Protein AF-A0AAP5KMJ1-F1 (afdb_monomer_lite)

Structure (mmCIF, N/CA/C/O backbone):
data_AF-A0AAP5KMJ1-F1
#
_entry.id   AF-A0AAP5KMJ1-F1
#
loop_
_atom_site.group_PDB
_atom_site.id
_atom_site.type_symbol
_atom_site.label_atom_id
_atom_site.label_alt_id
_atom_site.label_comp_id
_atom_site.label_asym_id
_atom_site.label_entity_id
_atom_site.label_seq_id
_atom_site.pdbx_PDB_ins_code
_atom_site.Cartn_x
_atom_site.Cartn_y
_atom_site.Cartn_z
_atom_site.occupancy
_atom_site.B_iso_or_equiv
_atom_site.auth_seq_id
_atom_site.auth_comp_id
_atom_site.auth_asym_id
_atom_site.auth_atom_id
_atom_site.pdbx_PDB_model_num
ATOM 1 N N . MET A 1 1 ? -14.306 7.864 4.547 1.00 79.69 1 MET A N 1
ATOM 2 C CA . MET A 1 1 ? -12.958 7.679 3.984 1.00 79.69 1 MET A CA 1
ATOM 3 C C . MET A 1 1 ? -12.193 6.808 4.954 1.00 79.69 1 MET A C 1
ATOM 5 O O . MET A 1 1 ? -12.062 7.195 6.110 1.00 79.69 1 MET A O 1
ATOM 9 N N . SER A 1 2 ? -11.786 5.625 4.516 1.00 87.38 2 SER A N 1
ATOM 10 C CA . SER A 1 2 ? -11.032 4.665 5.305 1.00 87.38 2 SER A CA 1
ATOM 11 C C . SER A 1 2 ? -9.589 5.118 5.497 1.00 87.38 2 SER A C 1
ATOM 13 O O . SER A 1 2 ? -9.017 5.859 4.689 1.00 87.38 2 SER A O 1
ATOM 15 N N . MET A 1 3 ? -8.988 4.638 6.579 1.00 92.06 3 MET A N 1
ATOM 16 C CA . MET A 1 3 ? -7.592 4.894 6.925 1.00 92.06 3 MET A CA 1
ATOM 17 C C . MET A 1 3 ? -6.830 3.575 6.991 1.00 92.06 3 MET A C 1
ATOM 19 O O . MET A 1 3 ? -7.411 2.542 7.311 1.00 92.06 3 MET A O 1
ATOM 23 N N . ILE A 1 4 ? -5.530 3.591 6.694 1.00 93.06 4 ILE A N 1
ATOM 24 C CA . ILE A 1 4 ? -4.695 2.412 6.950 1.00 93.06 4 ILE A CA 1
ATOM 25 C C . ILE A 1 4 ? -4.603 2.208 8.463 1.00 93.06 4 ILE A C 1
ATOM 27 O O . ILE A 1 4 ? -4.321 3.160 9.188 1.00 93.06 4 ILE A O 1
ATOM 31 N N . SER A 1 5 ? -4.833 0.976 8.918 1.00 94.25 5 SER A N 1
ATOM 32 C CA . SER A 1 5 ? -4.824 0.642 10.343 1.00 94.25 5 SER A CA 1
ATOM 33 C C . SER A 1 5 ? -3.466 0.981 10.978 1.00 94.25 5 SER A C 1
ATOM 35 O O . SER A 1 5 ? -2.439 0.560 10.420 1.00 94.25 5 SER A O 1
ATOM 37 N N . PRO A 1 6 ? -3.429 1.684 12.130 1.00 91.88 6 PRO A N 1
ATOM 38 C CA . PRO A 1 6 ? -2.193 2.025 12.839 1.00 91.88 6 PRO A CA 1
ATOM 39 C C . PRO A 1 6 ? -1.310 0.808 13.133 1.00 91.88 6 PRO A C 1
ATOM 41 O O . PRO A 1 6 ? -0.089 0.894 13.039 1.00 91.88 6 PRO A O 1
ATOM 44 N N . ASP A 1 7 ? -1.927 -0.347 13.385 1.00 93.25 7 ASP A N 1
ATOM 45 C CA . ASP A 1 7 ? -1.227 -1.596 13.708 1.00 93.25 7 ASP A CA 1
ATOM 46 C C . ASP A 1 7 ? -0.485 -2.196 12.504 1.00 93.25 7 ASP A C 1
ATOM 48 O O . ASP A 1 7 ? 0.407 -3.031 12.652 1.00 93.25 7 ASP A O 1
ATOM 52 N N . SER A 1 8 ? -0.854 -1.789 11.288 1.00 93.94 8 SER A N 1
ATOM 53 C CA . SER A 1 8 ? -0.326 -2.355 10.042 1.00 93.94 8 SER A CA 1
ATOM 54 C C 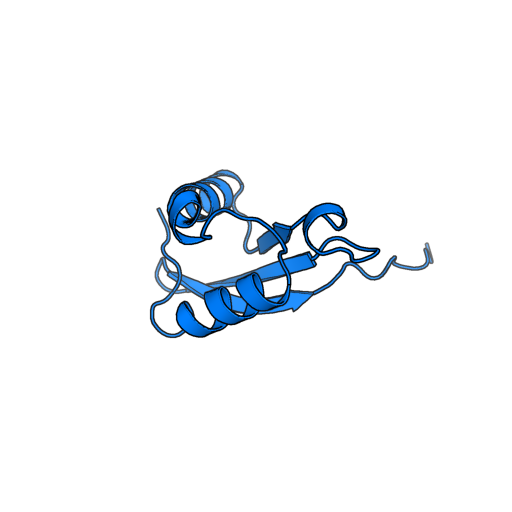. SER A 1 8 ? 0.385 -1.332 9.151 1.00 93.94 8 SER A C 1
ATOM 56 O O . SER A 1 8 ? 1.055 -1.717 8.187 1.00 93.94 8 SER A O 1
ATOM 58 N N . VAL A 1 9 ? 0.286 -0.036 9.478 1.00 92.75 9 VAL A N 1
ATOM 59 C CA . VAL A 1 9 ? 0.832 1.057 8.664 1.00 92.75 9 VAL A CA 1
ATOM 60 C C . VAL A 1 9 ? 2.354 0.975 8.550 1.00 92.75 9 VAL A C 1
ATOM 62 O O . VAL A 1 9 ? 2.885 1.101 7.451 1.00 92.75 9 VAL A O 1
ATOM 65 N N . GLU A 1 10 ? 3.070 0.669 9.633 1.00 93.75 10 GLU A N 1
ATOM 66 C CA . GLU A 1 10 ? 4.533 0.553 9.594 1.00 93.75 10 GLU A CA 1
ATOM 67 C C . GLU A 1 10 ? 4.987 -0.576 8.655 1.00 93.75 10 GLU A C 1
ATOM 69 O O . GLU A 1 10 ? 5.889 -0.393 7.834 1.00 93.75 10 GLU A O 1
ATOM 74 N N . ILE A 1 11 ? 4.331 -1.737 8.735 1.00 94.75 11 ILE A N 1
ATOM 75 C CA . ILE A 1 11 ? 4.641 -2.900 7.894 1.00 94.75 11 ILE A CA 1
ATOM 76 C C . ILE A 1 11 ? 4.344 -2.583 6.428 1.00 94.75 11 ILE A C 1
ATOM 78 O O . ILE A 1 11 ? 5.139 -2.924 5.547 1.00 94.75 11 ILE A O 1
ATOM 82 N N . PHE A 1 12 ? 3.231 -1.900 6.158 1.00 94.38 12 PHE A N 1
ATOM 83 C CA . PHE A 1 12 ? 2.883 -1.444 4.819 1.00 94.38 12 PHE A CA 1
ATOM 84 C C . PHE A 1 12 ? 3.962 -0.521 4.233 1.00 94.38 12 PHE A C 1
ATOM 86 O O . PHE A 1 12 ? 4.458 -0.795 3.138 1.00 94.38 12 PHE A O 1
ATOM 93 N N . TYR A 1 13 ? 4.381 0.509 4.975 1.00 92.56 13 TYR A N 1
ATOM 94 C CA . TYR A 1 13 ? 5.410 1.459 4.536 1.00 92.56 13 TYR A CA 1
ATOM 95 C C . TYR A 1 13 ? 6.747 0.772 4.260 1.00 92.56 13 TYR A C 1
ATOM 97 O O . TYR A 1 13 ? 7.297 0.913 3.170 1.00 92.56 13 TYR A O 1
ATOM 105 N N . ARG A 1 14 ? 7.231 -0.057 5.193 1.00 92.69 14 ARG A N 1
ATOM 106 C CA . ARG A 1 14 ? 8.481 -0.812 5.000 1.00 92.69 14 ARG A CA 1
ATOM 107 C C . ARG A 1 14 ? 8.412 -1.724 3.778 1.00 92.69 14 ARG A C 1
ATOM 109 O O . ARG A 1 14 ? 9.378 -1.832 3.024 1.00 92.69 14 ARG A O 1
ATOM 116 N N . THR A 1 15 ? 7.266 -2.371 3.563 1.00 93.69 15 THR A N 1
ATOM 117 C CA . THR A 1 15 ? 7.065 -3.234 2.395 1.00 93.69 15 THR A CA 1
ATOM 118 C C . THR A 1 15 ? 7.093 -2.417 1.107 1.00 93.69 15 THR A C 1
ATOM 120 O O . THR A 1 15 ? 7.764 -2.817 0.157 1.00 93.69 15 THR A O 1
ATOM 123 N N . TYR A 1 16 ? 6.425 -1.263 1.074 1.00 92.38 16 TYR A N 1
ATOM 124 C CA . TYR A 1 16 ? 6.448 -0.355 -0.070 1.00 92.38 16 TYR A CA 1
ATOM 125 C C . TYR A 1 16 ? 7.869 0.114 -0.395 1.00 92.38 16 TYR A C 1
ATOM 127 O O . TYR A 1 16 ? 8.326 -0.093 -1.518 1.00 92.38 16 TYR A O 1
ATOM 135 N N . ASP A 1 17 ? 8.591 0.653 0.587 1.00 90.00 17 ASP A N 1
ATOM 136 C CA . ASP A 1 17 ? 9.933 1.215 0.389 1.00 90.00 17 ASP A CA 1
ATOM 137 C C . ASP A 1 17 ? 10.950 0.148 -0.047 1.00 90.00 17 ASP A C 1
ATOM 139 O O . ASP A 1 17 ? 11.864 0.425 -0.820 1.00 90.00 17 ASP A O 1
ATOM 143 N N . SER A 1 18 ? 10.767 -1.109 0.376 1.00 90.56 18 SER A N 1
ATOM 144 C CA . SER A 1 18 ? 11.615 -2.222 -0.075 1.00 90.56 18 SER A CA 1
ATOM 145 C C . SER A 1 18 ? 11.394 -2.625 -1.542 1.00 90.56 18 SER A C 1
ATOM 147 O O . SER A 1 18 ? 12.228 -3.316 -2.134 1.00 90.56 18 SER A O 1
ATOM 149 N N . LEU A 1 19 ? 10.257 -2.242 -2.132 1.00 89.69 19 LEU A N 1
ATOM 150 C CA . LEU A 1 19 ? 9.825 -2.695 -3.456 1.00 89.69 19 LEU A CA 1
ATOM 151 C C . LEU A 1 19 ? 9.854 -1.588 -4.499 1.00 89.69 19 LEU A C 1
ATOM 153 O O . LEU A 1 19 ? 10.194 -1.855 -5.653 1.00 89.69 19 LEU A O 1
ATOM 157 N N . VAL A 1 20 ? 9.436 -0.384 -4.126 1.00 88.19 20 VAL A N 1
ATOM 158 C CA . VAL A 1 20 ? 9.230 0.731 -5.045 1.00 88.19 20 VAL A CA 1
ATOM 159 C C . VAL A 1 20 ? 10.482 1.593 -5.082 1.00 88.19 20 VAL A C 1
ATOM 161 O O . VAL A 1 20 ? 10.998 2.005 -4.053 1.00 88.19 20 VAL A O 1
ATOM 164 N N . LYS A 1 21 ? 10.970 1.883 -6.289 1.00 81.06 21 LYS A N 1
ATOM 165 C CA . LYS A 1 21 ? 12.178 2.692 -6.512 1.00 81.06 21 LYS A CA 1
ATOM 166 C C . LYS A 1 21 ? 11.847 4.150 -6.852 1.00 81.06 21 LYS A C 1
ATOM 168 O O . LYS A 1 21 ? 12.554 4.771 -7.642 1.00 81.06 21 LYS A O 1
ATOM 173 N N . ASP A 1 22 ? 10.738 4.665 -6.327 1.00 77.31 22 ASP A N 1
ATOM 174 C CA . ASP A 1 22 ? 10.302 6.041 -6.578 1.00 77.31 22 ASP A CA 1
ATOM 175 C C . ASP A 1 22 ? 11.075 7.010 -5.667 1.00 77.31 22 ASP A C 1
ATOM 177 O O . ASP A 1 22 ? 11.416 6.684 -4.533 1.00 77.31 22 ASP A O 1
ATOM 181 N N . SER A 1 23 ? 11.339 8.223 -6.157 1.00 73.62 23 SER A N 1
ATOM 182 C CA . SER A 1 23 ? 12.010 9.280 -5.385 1.00 73.62 23 SER A CA 1
ATOM 183 C C . SER A 1 23 ? 11.089 9.996 -4.394 1.00 73.62 23 SER A C 1
ATOM 185 O O . SER A 1 23 ? 11.567 10.741 -3.541 1.00 73.62 23 SER A O 1
ATOM 187 N N . LEU A 1 24 ? 9.771 9.810 -4.522 1.00 81.06 24 LEU A N 1
ATOM 188 C CA . LEU A 1 24 ? 8.769 10.496 -3.714 1.00 81.06 24 LEU A CA 1
ATOM 189 C C . LEU A 1 24 ? 8.249 9.590 -2.584 1.00 81.06 24 LEU A C 1
ATOM 191 O O . LEU A 1 24 ? 7.873 8.447 -2.861 1.00 81.06 24 LEU A O 1
ATOM 195 N N . PRO A 1 25 ? 8.152 10.099 -1.340 1.00 83.94 25 PRO A N 1
ATOM 196 C CA . PRO A 1 25 ? 7.621 9.341 -0.211 1.00 83.94 25 PRO A CA 1
ATOM 197 C C . PRO A 1 25 ? 6.161 8.915 -0.403 1.00 83.94 25 PRO A C 1
ATOM 199 O O . PRO A 1 25 ? 5.317 9.719 -0.807 1.00 83.94 25 PRO A O 1
ATOM 202 N N . LEU A 1 26 ? 5.835 7.682 -0.000 1.00 86.12 26 LEU A N 1
ATOM 203 C CA . LEU A 1 26 ? 4.468 7.140 -0.013 1.00 86.12 26 LEU A CA 1
ATOM 204 C C . LEU A 1 26 ? 3.462 8.018 0.745 1.00 86.12 26 LEU A C 1
ATOM 206 O O . LEU A 1 26 ? 2.310 8.137 0.328 1.00 86.12 26 LEU A O 1
ATOM 210 N N . ALA A 1 27 ? 3.903 8.665 1.827 1.00 86.12 27 ALA A N 1
ATOM 211 C CA . ALA A 1 27 ? 3.069 9.533 2.655 1.00 86.12 27 ALA A CA 1
ATOM 212 C C . ALA A 1 27 ? 2.367 10.643 1.856 1.00 86.12 27 ALA A C 1
ATOM 214 O O . ALA A 1 27 ? 1.237 11.002 2.178 1.00 86.12 27 ALA A O 1
ATOM 215 N N . LEU A 1 28 ? 2.989 11.132 0.776 1.00 86.75 28 LEU A N 1
ATOM 216 C CA . LEU A 1 28 ? 2.407 12.164 -0.087 1.00 86.75 28 LEU A CA 1
ATOM 217 C C . LEU A 1 28 ? 1.187 11.670 -0.879 1.00 86.75 28 LEU A C 1
ATOM 219 O O . LEU A 1 28 ? 0.375 12.476 -1.325 1.00 86.75 28 LEU A O 1
ATOM 223 N N . PHE A 1 29 ? 1.052 10.355 -1.050 1.00 87.75 29 PHE A N 1
ATOM 224 C CA . PHE A 1 29 ? 0.005 9.732 -1.859 1.00 87.75 29 PHE A CA 1
ATOM 225 C C . PHE A 1 29 ? -0.971 8.892 -1.037 1.00 87.75 29 PHE A C 1
ATOM 227 O O . PHE A 1 29 ? -1.945 8.391 -1.596 1.00 87.75 29 PHE A O 1
ATOM 234 N N . LEU A 1 30 ? -0.748 8.733 0.272 1.00 89.19 30 LEU A N 1
ATOM 235 C CA . LEU A 1 30 ? -1.526 7.811 1.100 1.00 89.19 30 LEU A CA 1
ATOM 236 C C . LEU A 1 30 ? -3.028 8.129 1.073 1.00 89.19 30 LEU A C 1
ATOM 238 O O . LEU A 1 30 ? -3.837 7.230 0.863 1.00 89.19 30 LEU A O 1
ATOM 242 N N . SER A 1 31 ? -3.391 9.406 1.209 1.00 90.38 31 SER A N 1
ATOM 243 C CA . SER A 1 31 ? -4.788 9.852 1.162 1.00 90.38 31 SER A CA 1
ATOM 244 C C . SER A 1 31 ? -5.438 9.608 -0.202 1.00 90.38 31 SER A C 1
ATOM 246 O O . SER A 1 31 ? -6.599 9.224 -0.274 1.00 90.38 31 SER A O 1
ATOM 248 N N . GLN A 1 32 ? -4.691 9.775 -1.295 1.00 91.50 32 GLN A N 1
ATOM 249 C CA . GLN A 1 32 ? -5.191 9.500 -2.645 1.00 91.50 32 GLN A CA 1
ATOM 250 C C . GLN A 1 32 ? -5.391 7.998 -2.867 1.00 91.50 32 GLN A C 1
ATOM 252 O O . GLN A 1 32 ? -6.359 7.587 -3.506 1.00 91.50 32 GLN A O 1
ATOM 257 N N . ILE A 1 33 ? -4.487 7.173 -2.330 1.00 90.75 33 ILE A N 1
ATOM 258 C CA . ILE A 1 33 ? -4.580 5.715 -2.406 1.00 90.75 33 ILE A CA 1
ATOM 259 C C . ILE A 1 33 ? -5.834 5.232 -1.677 1.00 90.75 33 ILE A C 1
ATOM 261 O O . ILE A 1 33 ? -6.621 4.500 -2.280 1.00 90.75 33 ILE A O 1
ATOM 265 N N . THR A 1 34 ? -6.050 5.656 -0.428 1.00 92.88 34 THR A N 1
ATOM 266 C CA . THR A 1 34 ? -7.217 5.219 0.351 1.00 92.88 34 THR A CA 1
ATOM 267 C C . THR A 1 34 ? -8.523 5.759 -0.227 1.00 92.88 34 THR A C 1
ATOM 269 O O . THR A 1 34 ? -9.465 4.987 -0.379 1.00 92.88 34 THR A O 1
ATOM 272 N N . ALA A 1 35 ? -8.560 7.023 -0.670 1.00 93.62 35 ALA A N 1
ATOM 273 C CA . ALA A 1 35 ? -9.730 7.596 -1.341 1.00 93.62 35 ALA A CA 1
ATOM 274 C C . ALA A 1 35 ? -10.122 6.792 -2.586 1.00 93.62 35 ALA A C 1
ATOM 276 O O . ALA A 1 35 ? -11.283 6.429 -2.752 1.00 93.62 35 ALA A O 1
ATOM 277 N N . LYS A 1 36 ? -9.143 6.444 -3.428 1.00 93.44 36 LYS A N 1
ATOM 278 C CA . LYS A 1 36 ? -9.388 5.642 -4.630 1.00 93.44 36 LYS A CA 1
ATOM 279 C C . LYS A 1 36 ? -9.830 4.216 -4.303 1.00 93.44 36 LYS A C 1
ATOM 281 O O . LYS A 1 36 ? -10.631 3.637 -5.027 1.00 93.44 36 LYS A O 1
ATOM 286 N N . MET A 1 37 ? -9.293 3.624 -3.235 1.00 94.06 37 MET A N 1
ATOM 287 C CA . MET A 1 37 ? -9.735 2.306 -2.776 1.00 94.06 37 MET A CA 1
ATOM 288 C C . MET A 1 37 ? -11.188 2.322 -2.300 1.00 94.06 37 MET A C 1
ATOM 290 O O . MET A 1 37 ? -11.908 1.358 -2.552 1.00 94.06 37 MET 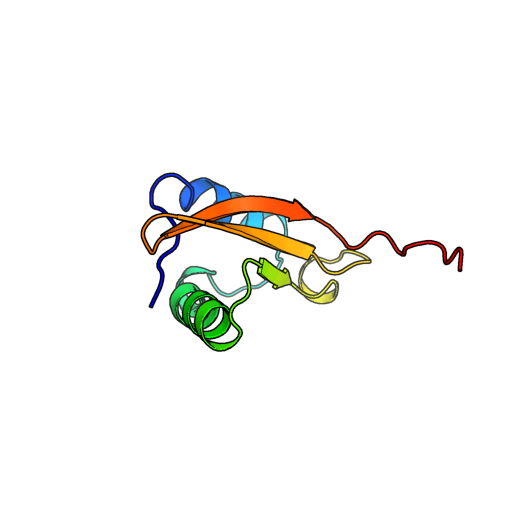A O 1
ATOM 294 N N . ASP A 1 38 ? -11.612 3.391 -1.628 1.00 94.44 38 ASP A N 1
ATOM 295 C CA . ASP A 1 38 ? -12.999 3.580 -1.195 1.00 94.44 38 ASP A CA 1
ATOM 296 C C . ASP A 1 38 ? -13.939 3.827 -2.373 1.00 94.44 38 ASP A C 1
ATOM 298 O O . ASP A 1 38 ? -14.974 3.174 -2.465 1.00 94.44 38 ASP A O 1
ATOM 302 N N . GLU A 1 39 ? -13.560 4.718 -3.291 1.00 95.44 39 GLU A N 1
ATOM 303 C CA 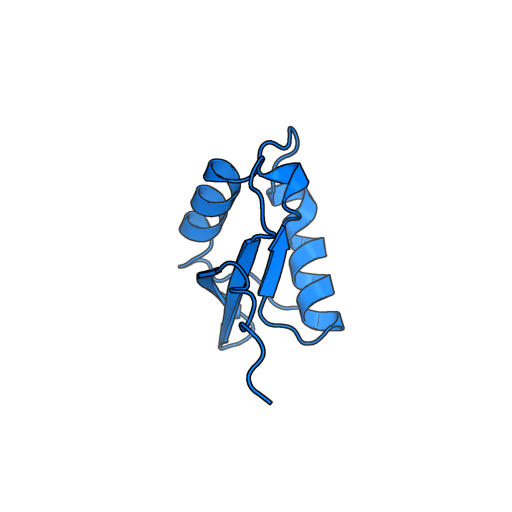. GLU A 1 39 ? -14.340 5.044 -4.490 1.00 95.44 39 GLU A CA 1
ATOM 304 C C . GLU A 1 39 ? -14.588 3.807 -5.362 1.00 95.44 39 GLU A C 1
ATOM 306 O O . GLU A 1 39 ? -15.702 3.576 -5.823 1.00 95.44 39 GLU A O 1
ATOM 311 N N . GLU A 1 40 ? -13.561 2.975 -5.550 1.00 94.12 40 GLU A N 1
ATOM 312 C CA . GLU A 1 40 ? -13.656 1.750 -6.348 1.00 94.12 40 GLU A CA 1
ATOM 313 C C . GLU A 1 40 ? -14.151 0.532 -5.547 1.00 94.12 40 GLU A C 1
ATOM 315 O O . GLU A 1 40 ? -14.213 -0.569 -6.093 1.00 94.12 40 GLU A O 1
ATOM 320 N N . ASN A 1 41 ? -14.464 0.694 -4.255 1.00 92.31 41 ASN A N 1
ATOM 321 C CA . ASN A 1 41 ? -14.803 -0.391 -3.327 1.00 92.31 41 ASN A CA 1
ATOM 322 C C . ASN A 1 41 ? -13.853 -1.605 -3.426 1.00 92.31 41 ASN A C 1
ATOM 324 O O . ASN A 1 41 ? -14.270 -2.765 -3.427 1.00 92.31 41 ASN A O 1
ATOM 328 N N . ARG A 1 42 ? -12.549 -1.335 -3.532 1.00 92.88 42 ARG A N 1
ATOM 329 C CA . ARG A 1 42 ? -11.501 -2.361 -3.597 1.00 92.88 42 ARG A CA 1
ATOM 330 C C . ARG A 1 42 ? -10.721 -2.422 -2.295 1.00 92.88 42 ARG A C 1
ATOM 332 O O . ARG A 1 42 ? -10.616 -1.443 -1.552 1.00 92.88 42 ARG A O 1
ATOM 339 N N . ASP A 1 43 ? -10.136 -3.581 -2.048 1.00 94.62 43 ASP A N 1
ATOM 340 C CA . ASP A 1 43 ? -9.341 -3.896 -0.866 1.00 94.62 43 ASP A CA 1
ATOM 341 C C . ASP A 1 43 ? -7.850 -4.052 -1.202 1.00 94.62 43 ASP A C 1
ATOM 343 O O . ASP A 1 43 ? -7.068 -4.548 -0.401 1.00 94.62 43 ASP A O 1
ATOM 347 N N . TYR A 1 44 ? -7.428 -3.588 -2.379 1.00 94.69 44 TYR A N 1
ATOM 348 C CA . TYR A 1 44 ? -6.035 -3.631 -2.799 1.00 94.69 44 TYR A CA 1
ATOM 349 C C . TYR A 1 44 ? -5.575 -2.338 -3.475 1.00 94.69 44 TYR A C 1
ATOM 351 O O . TYR A 1 44 ? -6.351 -1.572 -4.052 1.00 94.69 44 TYR A O 1
ATOM 359 N N . PHE A 1 45 ? -4.260 -2.141 -3.459 1.00 91.94 45 PHE A N 1
ATOM 360 C CA . PHE A 1 45 ? -3.554 -1.094 -4.187 1.00 91.94 45 PHE A CA 1
ATOM 361 C C . PHE A 1 45 ? -2.486 -1.712 -5.097 1.00 91.94 45 PHE A C 1
ATOM 363 O O . PHE A 1 45 ? -1.787 -2.640 -4.698 1.00 91.94 45 PHE A O 1
ATOM 370 N N . VAL A 1 46 ? -2.355 -1.212 -6.328 1.00 92.69 46 VAL A N 1
ATOM 371 C CA . VAL A 1 46 ? -1.469 -1.803 -7.343 1.00 92.69 46 VAL A CA 1
ATOM 372 C C . VAL A 1 46 ? -0.274 -0.905 -7.617 1.00 92.69 46 VAL A C 1
ATOM 374 O O . VAL A 1 46 ? -0.431 0.263 -7.972 1.00 92.69 46 VAL A O 1
ATOM 377 N N . ILE A 1 47 ? 0.918 -1.493 -7.555 1.00 91.19 47 ILE A N 1
ATOM 378 C CA . ILE A 1 47 ? 2.143 -0.903 -8.075 1.00 91.19 47 ILE A CA 1
ATOM 379 C C . ILE A 1 47 ? 2.526 -1.561 -9.402 1.00 91.19 47 ILE A C 1
ATOM 381 O O . ILE A 1 47 ? 2.817 -2.762 -9.430 1.00 91.19 47 ILE A O 1
ATOM 385 N N . PRO A 1 48 ? 2.606 -0.777 -10.493 1.00 90.44 48 PRO A N 1
ATOM 386 C CA . PRO A 1 48 ? 3.067 -1.272 -11.780 1.00 90.44 48 PRO A CA 1
ATOM 387 C C . PRO A 1 48 ? 4.491 -1.834 -11.724 1.00 90.44 48 PRO A C 1
ATOM 389 O O . PRO A 1 48 ? 5.382 -1.245 -11.106 1.00 90.44 48 PRO A O 1
ATOM 392 N N . ALA A 1 49 ? 4.744 -2.909 -12.467 1.00 90.62 49 ALA A N 1
ATOM 393 C CA . ALA A 1 49 ? 6.036 -3.593 -12.540 1.00 90.62 49 ALA A CA 1
ATOM 394 C C . ALA A 1 49 ? 7.211 -2.638 -12.849 1.00 90.62 49 ALA A C 1
ATOM 396 O O . ALA A 1 49 ? 8.282 -2.727 -12.245 1.00 90.62 49 ALA A O 1
ATOM 397 N N . LYS A 1 50 ? 6.970 -1.643 -13.717 1.00 87.88 50 LYS A N 1
ATOM 398 C CA . LYS A 1 50 ? 7.939 -0.596 -14.089 1.00 87.88 50 LYS A CA 1
ATOM 399 C C . LYS A 1 50 ? 8.489 0.199 -12.897 1.00 87.88 50 LYS A C 1
ATOM 401 O O . LYS A 1 50 ? 9.636 0.622 -12.943 1.00 87.88 50 LYS A O 1
ATOM 406 N N . LYS A 1 51 ? 7.697 0.374 -11.831 1.00 86.81 51 LYS A N 1
ATOM 407 C CA . LYS A 1 51 ? 8.083 1.134 -10.629 1.00 86.81 51 LYS A CA 1
ATOM 408 C C . LYS A 1 51 ? 8.877 0.312 -9.612 1.00 86.81 51 LYS A C 1
ATOM 410 O O . LYS A 1 51 ? 9.485 0.865 -8.703 1.00 86.81 51 LYS A O 1
ATOM 415 N N . THR A 1 52 ? 8.869 -1.012 -9.754 1.00 86.19 52 THR A N 1
ATOM 416 C CA . THR A 1 52 ? 9.528 -1.937 -8.814 1.00 86.19 52 THR A CA 1
ATOM 417 C C . THR A 1 52 ? 10.751 -2.615 -9.425 1.00 86.19 52 THR A C 1
ATOM 419 O O . THR A 1 52 ? 11.475 -3.346 -8.753 1.00 86.19 52 THR A O 1
ATOM 422 N N . GLY A 1 53 ? 10.990 -2.411 -10.725 1.00 82.25 53 GLY A N 1
ATOM 423 C CA . GLY A 1 53 ? 11.990 -3.163 -11.482 1.00 82.25 53 GLY A CA 1
ATOM 424 C C . GLY A 1 53 ? 11.669 -4.660 -11.583 1.00 82.25 53 GLY A C 1
ATOM 425 O O . GLY A 1 53 ? 12.555 -5.453 -11.900 1.00 82.25 53 GLY A O 1
ATOM 426 N N . ARG A 1 54 ? 10.426 -5.067 -11.285 1.00 85.44 54 ARG A N 1
ATOM 427 C CA . ARG A 1 54 ? 9.964 -6.455 -11.401 1.00 85.44 54 ARG A CA 1
ATOM 428 C C . ARG A 1 54 ? 9.298 -6.695 -12.755 1.00 85.44 54 ARG A C 1
ATOM 430 O O . ARG A 1 54 ? 9.016 -5.772 -13.508 1.00 85.44 54 ARG A O 1
ATOM 437 N N . LYS A 1 55 ? 9.031 -7.970 -13.063 1.00 87.25 55 LYS A N 1
ATOM 438 C CA . LYS A 1 55 ? 8.337 -8.397 -14.296 1.00 87.25 55 LYS A CA 1
ATOM 439 C C . LYS A 1 55 ? 6.809 -8.364 -14.195 1.00 87.25 55 LYS A C 1
ATOM 441 O O . LYS A 1 55 ? 6.133 -8.548 -15.200 1.00 87.25 55 LYS A O 1
ATOM 446 N N . LYS A 1 56 ? 6.267 -8.222 -12.985 1.00 90.38 56 LYS A N 1
ATOM 447 C CA . LYS A 1 56 ? 4.830 -8.265 -12.707 1.00 90.38 56 LYS A CA 1
ATOM 448 C C . LYS A 1 56 ? 4.448 -7.143 -11.763 1.00 90.38 56 LYS A C 1
ATOM 450 O O . LYS A 1 56 ? 5.259 -6.756 -10.920 1.00 90.38 56 LYS A O 1
ATOM 455 N N . ASP A 1 57 ? 3.212 -6.690 -11.902 1.00 93.00 57 ASP A N 1
ATOM 456 C CA . ASP A 1 57 ? 2.602 -5.758 -10.967 1.00 93.00 57 ASP A CA 1
ATOM 457 C C . ASP A 1 57 ? 2.502 -6.392 -9.578 1.00 93.00 57 ASP A C 1
ATOM 459 O O . ASP A 1 57 ? 2.349 -7.613 -9.432 1.00 93.00 57 ASP A O 1
ATOM 463 N N . ILE A 1 58 ? 2.613 -5.543 -8.562 1.00 93.19 58 ILE A N 1
ATOM 464 C CA . ILE A 1 58 ? 2.506 -5.922 -7.158 1.00 93.19 58 ILE A CA 1
ATOM 465 C C . I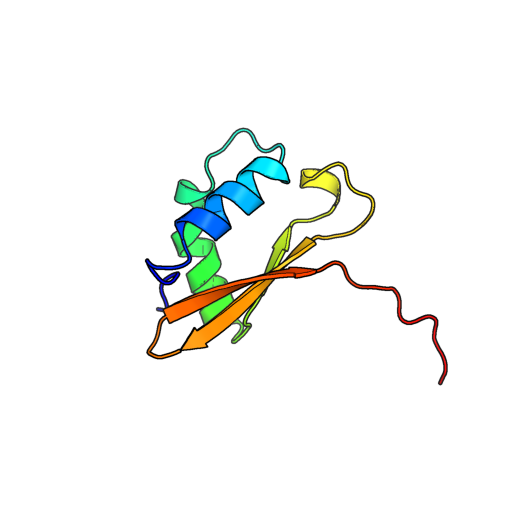LE A 1 58 ? 1.193 -5.374 -6.624 1.00 93.19 58 ILE A C 1
ATOM 467 O O . ILE A 1 58 ? 0.906 -4.188 -6.764 1.00 93.19 58 ILE A O 1
ATOM 471 N N . TYR A 1 59 ? 0.424 -6.238 -5.985 1.00 94.81 59 TYR A N 1
ATOM 472 C CA . TYR A 1 59 ? -0.830 -5.907 -5.338 1.00 94.81 59 TYR A CA 1
ATOM 473 C C . TYR A 1 59 ? -0.584 -5.901 -3.836 1.00 94.81 59 TYR A C 1
ATOM 475 O O . TYR A 1 59 ? -0.209 -6.925 -3.272 1.00 94.81 59 TYR A O 1
ATOM 483 N N . PHE A 1 60 ? -0.767 -4.753 -3.202 1.00 95.50 60 PHE A N 1
ATOM 484 C CA . PHE A 1 60 ? -0.797 -4.599 -1.755 1.00 95.50 60 PHE A CA 1
ATOM 485 C C . PHE A 1 60 ? -2.225 -4.869 -1.302 1.00 95.50 60 PHE A C 1
ATOM 487 O O . PHE A 1 60 ? -3.129 -4.126 -1.677 1.00 95.50 60 PHE A O 1
ATOM 494 N N . GLN A 1 61 ? -2.421 -5.953 -0.559 1.00 96.88 61 GLN A N 1
ATOM 495 C CA . GLN A 1 61 ? -3.726 -6.424 -0.119 1.00 96.88 61 GLN A CA 1
ATOM 496 C C . GLN A 1 61 ? -4.049 -5.881 1.271 1.00 96.88 61 GLN A C 1
ATOM 498 O O . GLN A 1 61 ? -3.201 -5.886 2.167 1.00 96.88 61 GLN A O 1
ATOM 503 N N . PHE A 1 62 ? -5.297 -5.481 1.455 1.00 96.44 62 PHE A N 1
ATOM 504 C CA . PHE A 1 62 ? -5.856 -5.005 2.706 1.00 96.44 62 PHE A CA 1
ATOM 505 C C . PHE A 1 62 ? -7.125 -5.789 3.042 1.00 96.44 62 PHE A C 1
ATOM 507 O O . PHE A 1 62 ? -7.742 -6.417 2.185 1.00 96.44 62 PHE A O 1
ATOM 514 N N . GLU A 1 63 ? -7.497 -5.757 4.311 1.00 95.88 63 GLU A N 1
ATOM 515 C CA . GLU A 1 63 ? -8.784 -6.209 4.825 1.00 95.88 63 GLU A CA 1
ATOM 516 C C . GLU A 1 63 ? -9.513 -4.992 5.398 1.00 95.88 63 GLU A C 1
ATOM 518 O O . GLU A 1 63 ? -8.915 -4.213 6.143 1.00 95.88 63 GLU A O 1
ATOM 523 N N . ARG A 1 64 ? -10.793 -4.817 5.052 1.00 94.31 64 ARG A N 1
ATOM 524 C CA . ARG A 1 64 ? -11.632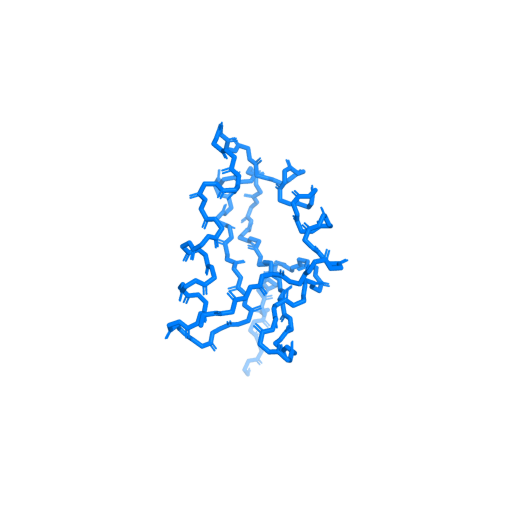 -3.754 5.621 1.00 94.31 64 ARG A CA 1
ATOM 525 C C . ARG A 1 64 ? -12.208 -4.216 6.956 1.00 94.31 64 ARG A C 1
ATOM 527 O O . ARG A 1 64 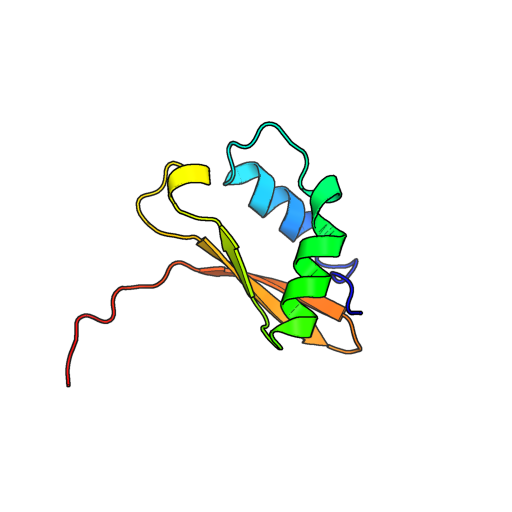? -12.970 -5.180 6.991 1.00 94.31 64 ARG A O 1
ATOM 534 N N . LYS A 1 65 ? -11.871 -3.524 8.044 1.00 93.94 65 LYS A N 1
ATOM 535 C CA . LYS A 1 65 ? -12.359 -3.830 9.394 1.00 93.94 65 LYS A CA 1
ATOM 536 C C . LYS A 1 65 ? -12.548 -2.538 10.180 1.00 93.94 65 LYS A C 1
ATOM 538 O O . LYS A 1 65 ? -11.590 -1.801 10.352 1.00 93.94 65 LYS A O 1
ATOM 543 N N . ASN A 1 66 ? -13.759 -2.288 10.682 1.00 89.56 66 ASN A N 1
ATOM 544 C CA . ASN A 1 66 ? -14.081 -1.108 11.502 1.00 89.56 66 ASN A CA 1
ATOM 545 C C . ASN A 1 66 ? -13.630 0.223 10.861 1.00 89.56 66 ASN A C 1
ATOM 547 O O . ASN A 1 66 ? -12.936 1.006 11.496 1.00 89.56 66 ASN A O 1
ATOM 551 N N . ASP A 1 67 ? -13.964 0.437 9.585 1.00 87.50 67 ASP A N 1
ATOM 552 C CA . ASP A 1 67 ? -13.531 1.592 8.773 1.00 87.50 67 ASP A CA 1
ATOM 553 C C . ASP A 1 67 ? -12.013 1.713 8.519 1.00 87.50 67 ASP A C 1
ATOM 555 O O . ASP A 1 67 ? -11.565 2.628 7.819 1.00 87.50 67 ASP A O 1
ATOM 559 N N . GLU A 1 68 ? -11.220 0.747 8.984 1.00 93.62 68 GLU A N 1
ATOM 560 C CA . GLU A 1 68 ? -9.787 0.652 8.727 1.00 93.62 68 GLU A CA 1
ATOM 561 C C . GLU A 1 68 ? -9.457 -0.319 7.588 1.00 93.62 68 GLU A C 1
ATOM 563 O O . GLU A 1 68 ? -10.164 -1.292 7.318 1.00 93.62 68 GLU A O 1
ATOM 568 N N . LEU A 1 69 ? -8.321 -0.062 6.945 1.00 95.44 69 LEU A N 1
ATOM 569 C CA . LEU A 1 69 ? -7.662 -0.923 5.973 1.00 95.44 69 LEU A CA 1
ATOM 570 C C . LEU A 1 69 ? -6.456 -1.578 6.651 1.00 95.44 69 LEU A C 1
ATOM 572 O O . LEU A 1 69 ? -5.402 -0.960 6.815 1.00 95.44 69 LEU A O 1
ATOM 576 N N . VAL A 1 70 ? -6.606 -2.837 7.051 1.00 96.62 70 VAL A N 1
ATOM 577 C CA . VAL A 1 70 ? -5.546 -3.625 7.689 1.00 96.62 70 VAL A CA 1
ATOM 578 C C . VAL A 1 70 ? -4.685 -4.258 6.604 1.00 96.62 70 VAL A C 1
ATOM 580 O O . VAL A 1 70 ? -5.178 -5.074 5.828 1.00 96.62 70 VAL A O 1
ATOM 583 N N . PHE A 1 71 ? -3.401 -3.912 6.533 1.00 96.88 71 PHE A N 1
ATOM 584 C CA . PHE A 1 71 ? -2.494 -4.482 5.537 1.00 96.88 71 PHE A CA 1
ATOM 585 C C . PHE A 1 71 ? -2.258 -5.980 5.787 1.00 96.88 71 PHE A C 1
ATOM 587 O O . PHE A 1 71 ? -1.860 -6.385 6.879 1.00 96.88 71 PHE A O 1
ATOM 594 N N . LYS A 1 72 ? -2.490 -6.812 4.764 1.00 96.94 72 LYS A N 1
ATOM 595 C CA . LYS A 1 72 ? -2.375 -8.283 4.837 1.00 96.94 72 LYS A CA 1
ATOM 596 C C . LYS A 1 72 ? -1.145 -8.835 4.119 1.00 96.94 72 LYS A C 1
ATOM 598 O O . LYS A 1 72 ? -0.828 -10.010 4.281 1.00 96.94 72 LYS A O 1
ATOM 603 N N . GLY A 1 73 ? -0.455 -8.010 3.333 1.00 95.75 73 GLY A N 1
ATOM 604 C CA . GLY A 1 73 ? 0.732 -8.403 2.579 1.00 95.75 73 GLY A CA 1
ATOM 605 C C . GLY A 1 73 ? 0.623 -8.078 1.095 1.00 95.75 73 GLY A C 1
ATOM 606 O O . GLY A 1 73 ? -0.247 -7.323 0.660 1.00 95.75 73 GLY A O 1
ATOM 607 N N . ILE A 1 74 ? 1.530 -8.651 0.306 1.00 95.31 74 ILE A N 1
ATOM 608 C CA . ILE A 1 74 ? 1.566 -8.453 -1.144 1.00 95.31 74 ILE A CA 1
ATOM 609 C C . ILE A 1 74 ? 1.303 -9.754 -1.890 1.00 95.31 74 ILE A C 1
ATOM 611 O O . ILE A 1 74 ? 1.720 -10.830 -1.463 1.00 95.31 74 ILE A O 1
ATOM 615 N N . HIS A 1 75 ? 0.713 -9.644 -3.073 1.00 92.25 75 HIS A N 1
ATOM 616 C CA . HIS A 1 75 ? 0.707 -10.718 -4.055 1.00 92.25 75 HIS A CA 1
ATOM 617 C C . HIS A 1 75 ? 1.079 -10.194 -5.438 1.00 92.25 75 HIS A C 1
ATOM 619 O O . HIS A 1 75 ? 1.081 -8.997 -5.720 1.00 92.25 75 HIS A O 1
ATOM 625 N N . THR A 1 76 ? 1.460 -11.117 -6.313 1.00 89.38 76 THR A N 1
ATOM 626 C CA . THR A 1 76 ? 1.549 -10.846 -7.748 1.00 89.38 76 THR A CA 1
ATOM 627 C C . THR A 1 76 ? 0.532 -11.752 -8.406 1.00 89.38 76 THR A C 1
ATOM 629 O O . THR A 1 76 ? 0.430 -12.920 -8.021 1.00 89.38 76 THR A O 1
ATOM 632 N N . ARG A 1 77 ? -0.194 -11.265 -9.415 1.00 76.25 77 ARG A N 1
ATOM 633 C CA . ARG A 1 77 ? -1.057 -12.145 -10.207 1.00 76.25 77 ARG A CA 1
ATOM 634 C C . ARG A 1 77 ? -0.188 -13.283 -10.765 1.00 76.25 77 ARG A C 1
ATOM 636 O O . ARG A 1 77 ? 0.711 -13.077 -11.598 1.00 76.25 77 ARG A O 1
ATOM 643 N N . ARG A 1 78 ? -0.406 -14.519 -10.304 1.00 58.56 78 ARG A N 1
ATOM 644 C CA . ARG A 1 78 ? -0.064 -15.672 -11.140 1.00 58.56 78 ARG A CA 1
ATOM 645 C C . ARG A 1 78 ? -0.934 -15.506 -12.381 1.00 58.56 78 ARG A C 1
ATOM 647 O O . ARG A 1 78 ? -2.120 -15.227 -12.257 1.00 58.56 78 ARG A O 1
ATOM 654 N N . LYS A 1 79 ? -0.338 -15.609 -13.574 1.00 48.34 79 LYS A N 1
ATOM 655 C CA . LYS A 1 79 ? -1.153 -15.972 -14.730 1.00 48.34 79 LYS A CA 1
ATOM 656 C C . LYS A 1 79 ? -1.832 -17.265 -14.290 1.00 48.34 79 LYS A C 1
ATOM 658 O O . LYS A 1 79 ? -1.116 -18.218 -13.979 1.00 48.34 79 LYS A O 1
ATOM 663 N N . GLU A 1 80 ? -3.154 -17.271 -14.168 1.00 46.16 80 GLU A N 1
ATOM 664 C CA . GLU A 1 80 ? -3.870 -18.518 -14.376 1.00 46.16 80 GLU A CA 1
ATOM 665 C C . GLU A 1 80 ? -3.385 -18.994 -15.741 1.00 46.16 80 GLU A C 1
ATOM 667 O O . GLU A 1 80 ? -3.587 -18.329 -16.759 1.00 46.16 80 GLU A O 1
ATOM 672 N N . ASN A 1 81 ? -2.591 -20.061 -15.745 1.00 42.16 81 ASN A N 1
ATOM 673 C CA . ASN A 1 81 ? -2.469 -20.851 -16.951 1.00 42.16 81 ASN A CA 1
ATOM 674 C C . ASN A 1 81 ? -3.900 -21.299 -17.224 1.00 42.16 81 ASN A C 1
ATOM 676 O O . ASN A 1 81 ? -4.447 -22.058 -16.428 1.00 42.16 81 ASN A O 1
ATOM 680 N N . GLY A 1 82 ? -4.511 -20.712 -18.253 1.00 44.50 82 GLY A N 1
ATOM 681 C CA . GLY A 1 82 ? -5.883 -20.992 -18.631 1.00 44.50 82 GLY A CA 1
ATOM 682 C C . GLY A 1 82 ? -6.119 -22.493 -18.674 1.00 44.50 82 GLY A C 1
ATOM 683 O O . GLY A 1 82 ? -5.441 -23.207 -19.409 1.00 44.50 82 GLY A O 1
ATOM 684 N N . ILE A 1 83 ? -7.065 -22.942 -17.864 1.00 41.12 83 ILE A N 1
ATOM 685 C CA . ILE A 1 83 ? -7.791 -24.182 -18.085 1.00 41.12 83 ILE A CA 1
ATOM 686 C C . ILE A 1 83 ? -9.255 -23.781 -17.921 1.00 41.12 83 ILE A C 1
ATOM 688 O O . ILE A 1 83 ? -9.785 -23.734 -16.813 1.00 41.12 83 ILE A O 1
ATOM 692 N N . SER A 1 84 ? -9.831 -23.334 -19.037 1.00 35.78 84 SER A N 1
ATOM 693 C CA . SER A 1 84 ? -11.260 -23.494 -19.309 1.00 35.78 84 SER A CA 1
ATOM 694 C C . SER A 1 84 ? -11.498 -24.919 -19.786 1.00 35.78 84 SER A C 1
ATOM 696 O O . SER A 1 84 ? -10.568 -25.467 -20.424 1.00 35.78 84 SER A O 1
#

Foldseek 3Di:
DAAADPVAVVVVQVQCVLFFPDPDHPVVCRVVQVVVCVVVVHQWDWDACVRRVHPFIKIFGFDQDPSHTYTPGIDTDDPPPDDD

Sequence (84 aa):
MSMISPDSVEIFYRTYDSLVKDSLPLALFLSQITAKMDEENRDYFVIPAKKTGRKKDIYFQFERKNDELVFKGIHTRRKENGIS

pLDDT: mean 87.0, std 13.59, range [35.78, 96.94]

Organism: NCBI:txid71452

InterPro domains:
  IPR046004 Protein of unknown function DUF5960 [PF19385] (7-67)

Radius of gyration: 13.45 Å; chains: 1; bounding box: 27×36×33 Å

Secondary structure (DSSP, 8-state):
--EE-HHHHHHHHHHHHHH---SS-GGGTHHHHHHHHHHTT-SEEEE-HHHHTSSS-EEEEEEEETTEEEEEEEE---------